Protein AF-A0A7C1FN90-F1 (afdb_monomer_lite)

Secondary structure (DSSP, 8-state):
-----HHHHHHHH-TT-HHHHHH-TTTTSTTSPPPSS-HHHHHHHHHHHHHHHHHHTT------

Radius of gyration: 17.25 Å; chains: 1; bounding box: 33×27×44 Å

Structure (mmCIF, N/CA/C/O backbone):
data_AF-A0A7C1FN90-F1
#
_entry.id   AF-A0A7C1FN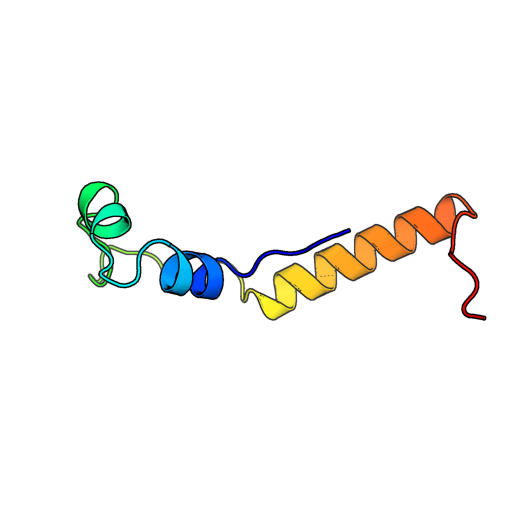90-F1
#
loop_
_atom_site.group_PDB
_atom_site.id
_atom_site.type_symbol
_atom_site.label_atom_id
_atom_site.label_alt_id
_atom_site.label_comp_id
_atom_site.label_asym_id
_atom_site.label_entity_id
_atom_site.label_seq_id
_atom_site.pdbx_PDB_ins_code
_atom_site.Cartn_x
_atom_site.Cartn_y
_atom_site.Cartn_z
_atom_site.occupancy
_atom_site.B_iso_or_equiv
_atom_site.auth_seq_id
_atom_site.auth_comp_id
_atom_site.auth_asym_id
_atom_site.auth_atom_id
_atom_site.pdbx_PDB_model_num
ATOM 1 N N . PHE A 1 1 ? 3.129 3.458 -16.294 1.00 83.00 1 PHE A N 1
ATOM 2 C CA . PHE A 1 1 ? 2.629 2.592 -15.205 1.00 83.00 1 PHE A CA 1
ATOM 3 C C . PHE A 1 1 ? 2.459 3.422 -13.935 1.00 83.00 1 PHE A C 1
ATOM 5 O O . PHE A 1 1 ? 3.295 4.284 -13.685 1.00 83.00 1 PHE A O 1
ATOM 12 N N . ARG A 1 2 ? 1.377 3.221 -13.172 1.00 90.19 2 ARG A N 1
ATOM 13 C CA . ARG A 1 2 ? 1.105 3.927 -11.908 1.00 90.19 2 ARG A CA 1
ATOM 14 C C . ARG A 1 2 ? 0.905 2.888 -10.808 1.00 90.19 2 ARG A C 1
ATOM 16 O O . ARG A 1 2 ? 0.106 1.978 -10.985 1.00 90.19 2 ARG A O 1
ATOM 23 N N . VAL A 1 3 ? 1.618 3.045 -9.696 1.00 90.88 3 VAL A N 1
ATOM 24 C CA . VAL A 1 3 ? 1.4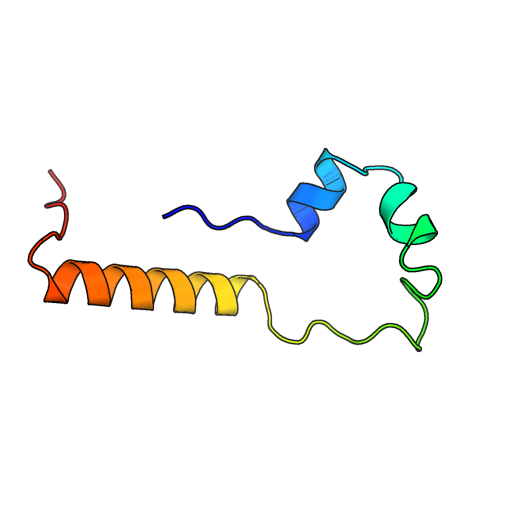80 2.198 -8.504 1.00 90.88 3 VAL A CA 1
ATOM 25 C C . VAL A 1 3 ? 0.748 2.988 -7.432 1.00 90.88 3 VAL A C 1
ATOM 27 O O . VAL A 1 3 ? 1.107 4.134 -7.160 1.00 90.88 3 VAL A O 1
ATOM 30 N N . PHE A 1 4 ? -0.271 2.380 -6.836 1.00 93.00 4 PHE A N 1
ATOM 31 C CA . PHE A 1 4 ? -1.042 2.972 -5.749 1.00 93.00 4 PHE A CA 1
ATOM 32 C C . PHE A 1 4 ? -0.579 2.409 -4.411 1.00 93.00 4 PHE A C 1
ATOM 34 O O . PHE A 1 4 ? -0.358 1.207 -4.302 1.00 93.00 4 PHE A O 1
ATOM 41 N N . ASN A 1 5 ? -0.469 3.274 -3.401 1.00 93.19 5 ASN A N 1
ATOM 42 C CA . ASN A 1 5 ? -0.184 2.868 -2.029 1.00 93.19 5 ASN A CA 1
ATOM 43 C C . ASN A 1 5 ? -1.509 2.613 -1.284 1.00 93.19 5 ASN A C 1
ATOM 45 O O . ASN A 1 5 ? -2.237 3.585 -1.056 1.00 93.19 5 ASN A O 1
ATOM 49 N N . PRO A 1 6 ? -1.821 1.361 -0.890 1.00 92.25 6 PRO A N 1
ATOM 50 C CA . PRO A 1 6 ? -3.087 1.016 -0.240 1.00 92.25 6 PRO A CA 1
ATOM 51 C C . PRO A 1 6 ? -3.369 1.838 1.022 1.00 92.25 6 PRO A C 1
ATOM 53 O O . PRO A 1 6 ? -4.490 2.305 1.204 1.00 92.25 6 PRO A O 1
ATOM 56 N N . LEU A 1 7 ? -2.346 2.101 1.841 1.00 91.81 7 LEU A N 1
ATOM 57 C CA . LEU A 1 7 ? -2.493 2.848 3.092 1.00 91.81 7 LEU A CA 1
ATOM 58 C C . LEU A 1 7 ? -2.828 4.321 2.837 1.00 91.81 7 LEU A C 1
ATOM 60 O O . LEU A 1 7 ? -3.708 4.881 3.484 1.00 91.81 7 LEU A O 1
ATOM 64 N N . LEU A 1 8 ? -2.182 4.944 1.846 1.00 94.56 8 LEU A N 1
ATOM 65 C CA . LEU A 1 8 ? -2.495 6.328 1.468 1.00 94.56 8 LEU A CA 1
ATOM 66 C C . LEU A 1 8 ? -3.871 6.445 0.808 1.00 94.56 8 LEU A C 1
ATOM 68 O O . LEU A 1 8 ? -4.547 7.457 0.980 1.00 94.56 8 LEU A O 1
ATOM 72 N N . GLN A 1 9 ? -4.294 5.433 0.043 1.00 95.44 9 GLN A N 1
ATOM 73 C CA . GLN A 1 9 ? -5.649 5.411 -0.511 1.00 95.44 9 GLN A CA 1
ATOM 74 C C . GLN A 1 9 ? -6.687 5.292 0.605 1.00 95.44 9 GLN A C 1
ATOM 76 O O . GLN A 1 9 ? -7.642 6.064 0.616 1.00 95.44 9 GLN A O 1
ATOM 81 N N . GLN A 1 10 ? -6.468 4.404 1.575 1.00 94.88 10 GLN A N 1
ATOM 82 C CA . GLN A 1 10 ? -7.351 4.280 2.730 1.00 94.88 10 GLN A CA 1
ATOM 83 C C . GLN A 1 10 ? -7.421 5.591 3.519 1.00 94.88 10 GLN A C 1
ATOM 85 O O . GLN A 1 10 ? -8.513 6.092 3.740 1.00 94.88 10 GLN A O 1
ATOM 90 N N . ALA A 1 11 ? -6.286 6.208 3.863 1.00 95.19 11 ALA A N 1
ATOM 91 C CA . ALA A 1 11 ? -6.276 7.473 4.603 1.00 95.19 11 ALA A CA 1
ATOM 92 C C . ALA A 1 11 ? -7.023 8.603 3.870 1.00 95.19 11 ALA A C 1
ATOM 94 O O . ALA A 1 11 ? -7.636 9.460 4.503 1.00 95.19 11 ALA A O 1
ATOM 95 N N . LYS A 1 12 ? -6.987 8.602 2.532 1.00 96.75 12 LYS A N 1
ATOM 96 C CA . LYS A 1 12 ? -7.665 9.606 1.707 1.00 96.75 12 LYS A CA 1
ATOM 97 C C . LYS A 1 12 ? -9.175 9.376 1.594 1.00 96.75 12 LYS A C 1
ATOM 99 O O . LYS A 1 12 ? -9.926 10.346 1.608 1.00 96.75 12 LYS A O 1
ATOM 104 N N . PHE A 1 13 ? -9.606 8.131 1.400 1.00 96.50 13 PHE A N 1
ATOM 105 C CA . PHE A 1 13 ? -10.997 7.808 1.051 1.00 96.50 13 PHE A CA 1
ATOM 106 C C . PHE A 1 13 ? -11.818 7.240 2.212 1.00 96.50 13 PHE A C 1
ATOM 108 O O . PHE A 1 13 ? -13.041 7.324 2.187 1.00 96.50 13 PHE A O 1
ATOM 115 N N . ASP A 1 14 ? -11.160 6.700 3.231 1.00 96.19 14 ASP A N 1
ATOM 116 C CA . ASP A 1 14 ? -11.767 6.188 4.457 1.00 96.19 14 ASP A CA 1
ATOM 117 C C . ASP A 1 14 ? -10.970 6.674 5.685 1.00 96.19 14 ASP A C 1
ATOM 119 O O . ASP A 1 14 ? -10.388 5.868 6.416 1.00 96.19 14 ASP A O 1
ATOM 123 N N . PRO A 1 15 ? -10.912 8.001 5.930 1.00 95.62 15 PRO A N 1
ATOM 124 C CA . PRO A 1 15 ? -10.112 8.576 7.016 1.00 95.62 15 PRO A CA 1
ATOM 125 C C . PRO A 1 15 ? -10.560 8.087 8.397 1.00 95.62 15 PRO A C 1
ATOM 127 O O . PRO A 1 15 ? -9.764 8.039 9.332 1.00 95.62 15 PRO A O 1
ATOM 130 N N . HIS A 1 16 ? -11.833 7.708 8.529 1.00 94.62 16 HIS A N 1
ATOM 131 C CA . HIS A 1 16 ? -12.371 7.158 9.765 1.00 94.62 16 HIS A CA 1
ATOM 132 C C . HIS A 1 16 ? -12.241 5.639 9.844 1.00 94.62 16 HIS A C 1
ATOM 134 O O . HIS A 1 16 ? -12.354 5.104 10.942 1.00 94.62 16 HIS A O 1
ATOM 140 N N . GLY A 1 17 ? -11.986 4.927 8.747 1.00 94.19 17 GLY A N 1
ATOM 141 C CA . GLY A 1 17 ? -11.945 3.465 8.720 1.00 94.19 17 GLY A CA 1
ATOM 142 C C . GLY A 1 17 ? -13.330 2.803 8.795 1.00 94.19 17 GLY A C 1
ATOM 143 O O . GLY A 1 17 ? -13.440 1.654 9.219 1.00 94.19 17 GLY A O 1
ATOM 144 N N . THR A 1 18 ? -14.405 3.525 8.475 1.00 95.88 18 THR A N 1
ATOM 145 C CA . THR A 1 18 ? -15.784 3.020 8.585 1.00 95.88 18 THR A CA 1
ATOM 146 C C . THR A 1 18 ? -16.060 1.947 7.542 1.00 95.88 18 THR A C 1
ATOM 148 O O . THR A 1 18 ? -16.720 0.951 7.841 1.00 95.88 18 THR A O 1
ATOM 151 N N . TYR A 1 19 ? -15.548 2.129 6.322 1.00 95.94 19 TYR A N 1
ATOM 152 C CA . TYR A 1 19 ? -15.706 1.139 5.265 1.00 95.94 19 TYR A CA 1
ATOM 153 C C . TYR A 1 19 ? -14.890 -0.111 5.590 1.00 95.94 19 TYR A C 1
ATOM 155 O O . TYR A 1 19 ? -15.436 -1.212 5.581 1.00 95.94 19 TYR A O 1
ATOM 163 N N . VAL A 1 20 ? -13.609 0.050 5.938 1.00 94.75 20 VAL A N 1
ATOM 164 C CA . VAL A 1 20 ? -12.737 -1.105 6.186 1.00 94.75 20 VAL A CA 1
ATOM 165 C C . VAL A 1 20 ? -13.219 -1.943 7.373 1.00 94.75 20 VAL A C 1
ATOM 167 O O . VAL A 1 20 ? -13.281 -3.160 7.252 1.00 94.75 20 VAL A O 1
ATOM 170 N N . ARG A 1 21 ? -13.684 -1.324 8.469 1.00 94.75 21 ARG A N 1
ATOM 171 C CA . ARG A 1 21 ? -14.206 -2.061 9.637 1.00 94.75 21 ARG A CA 1
ATOM 172 C C . ARG A 1 21 ? -15.543 -2.751 9.385 1.00 94.75 21 ARG A C 1
ATOM 174 O O . ARG A 1 21 ? -15.846 -3.738 10.043 1.00 94.75 21 ARG A O 1
ATOM 181 N N . ARG A 1 22 ? -16.353 -2.251 8.447 1.00 96.00 22 ARG A N 1
ATOM 182 C CA . ARG A 1 22 ? -17.603 -2.919 8.057 1.00 96.00 22 ARG A CA 1
ATOM 183 C C . ARG A 1 22 ? -17.337 -4.256 7.365 1.00 96.00 22 ARG A C 1
ATOM 185 O O . ARG A 1 22 ? -18.122 -5.181 7.535 1.00 96.00 22 ARG A O 1
ATOM 192 N N . TRP A 1 23 ? -16.280 -4.327 6.558 1.00 96.19 23 TRP A N 1
ATOM 193 C CA . TRP A 1 23 ? -15.978 -5.493 5.721 1.00 96.19 23 TRP A CA 1
ATOM 194 C C . TRP A 1 23 ? -14.892 -6.401 6.293 1.00 96.19 23 TRP A C 1
ATOM 196 O O . TRP A 1 23 ? -14.848 -7.572 5.939 1.00 96.19 23 TRP A O 1
ATOM 206 N N . ILE A 1 24 ? -14.038 -5.865 7.162 1.00 94.81 24 ILE A N 1
ATOM 207 C CA . ILE A 1 24 ? -12.955 -6.572 7.845 1.00 94.81 24 ILE A CA 1
ATOM 208 C C . ILE A 1 24 ? -13.087 -6.262 9.344 1.00 94.81 24 ILE A C 1
ATOM 210 O O . ILE A 1 24 ? -12.376 -5.397 9.868 1.00 94.81 24 ILE A O 1
ATOM 214 N N . PRO A 1 25 ? -14.060 -6.876 10.038 1.00 94.38 25 PRO A N 1
ATOM 215 C CA . PRO A 1 25 ? -14.291 -6.625 11.460 1.00 94.38 25 PRO A CA 1
ATOM 216 C C . PRO A 1 25 ? -13.099 -7.026 12.341 1.00 94.38 25 PRO A C 1
ATOM 218 O O . PRO A 1 25 ? -12.904 -6.439 13.401 1.00 94.38 25 PRO A O 1
ATOM 221 N N . GLU A 1 26 ? -12.279 -7.977 11.895 1.00 94.38 26 GLU A N 1
ATOM 222 C CA . GLU A 1 26 ? -11.063 -8.430 12.568 1.00 94.38 26 GLU A CA 1
ATOM 223 C C . GLU A 1 26 ? -9.871 -7.471 12.397 1.00 94.38 26 GLU A C 1
ATOM 225 O O . GLU A 1 26 ? -8.809 -7.698 12.973 1.00 94.38 26 GLU A O 1
ATOM 230 N N . LEU A 1 27 ? -9.996 -6.386 11.627 1.00 92.12 27 LEU A N 1
ATOM 231 C CA . LEU A 1 27 ? 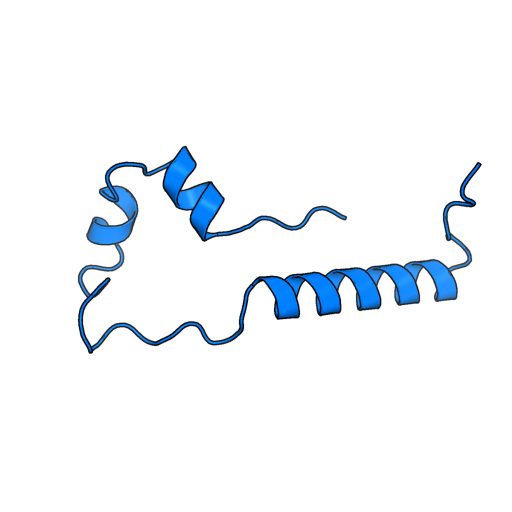-8.884 -5.467 11.387 1.00 92.12 27 LEU A CA 1
ATOM 232 C C . LEU A 1 27 ? -8.320 -4.902 12.706 1.00 92.12 27 LEU A C 1
ATOM 234 O O . LEU A 1 27 ? -9.020 -4.224 13.456 1.00 92.12 27 LEU A O 1
ATOM 238 N N . GLY A 1 28 ? -7.023 -5.118 12.944 1.00 88.00 28 GLY A N 1
ATOM 239 C CA . GLY A 1 28 ? -6.325 -4.665 14.157 1.00 88.00 28 GLY A CA 1
ATOM 240 C C . GLY A 1 28 ? -6.351 -5.663 15.319 1.00 88.00 28 GLY A C 1
ATOM 241 O O . GLY A 1 28 ? -5.834 -5.355 16.391 1.00 88.00 28 GLY A O 1
ATOM 242 N N . THR A 1 29 ? -6.921 -6.847 15.107 1.00 92.69 29 THR A N 1
ATOM 243 C CA . THR A 1 29 ? -6.864 -7.982 16.037 1.00 92.69 29 THR A CA 1
ATOM 244 C C . THR A 1 29 ? -5.728 -8.949 15.662 1.00 92.69 29 THR A C 1
ATOM 246 O O . THR A 1 29 ? -5.200 -8.857 14.549 1.00 92.69 29 THR A O 1
ATOM 249 N N . PRO A 1 30 ? -5.329 -9.876 16.553 1.00 93.50 30 PRO A N 1
ATOM 250 C CA . PRO A 1 30 ? -4.355 -10.925 16.234 1.00 93.50 30 PRO A CA 1
ATOM 251 C C . PRO A 1 30 ? -4.771 -11.843 15.077 1.00 93.50 30 PRO A C 1
ATOM 253 O O . PRO A 1 30 ? -3.912 -12.445 14.438 1.00 93.50 30 PRO A O 1
ATOM 256 N N . GLU A 1 31 ? -6.072 -11.954 14.804 1.00 94.25 31 GLU A N 1
ATOM 257 C CA . GLU A 1 31 ? -6.619 -12.738 13.698 1.00 94.25 31 GLU A CA 1
ATOM 258 C C . GLU A 1 31 ? -6.331 -12.092 12.336 1.00 94.25 31 GLU A C 1
ATOM 260 O O . GLU A 1 31 ? -6.319 -12.782 11.313 1.00 94.25 31 GLU A O 1
ATOM 265 N N . TYR A 1 32 ? -6.067 -10.781 12.305 1.00 93.88 32 TYR A N 1
ATOM 266 C CA . TYR A 1 32 ? -5.723 -10.089 11.072 1.00 93.88 32 TYR A CA 1
ATOM 267 C C . TYR A 1 32 ? -4.260 -10.354 10.690 1.00 93.88 32 TYR A C 1
ATOM 269 O O . TYR A 1 32 ? -3.347 -10.047 11.465 1.00 93.88 32 TYR A O 1
ATOM 277 N N . PRO A 1 33 ? -3.999 -10.896 9.488 1.00 94.06 33 PRO A N 1
ATOM 278 C CA . PRO A 1 33 ? -2.658 -11.292 9.100 1.00 94.06 33 PRO A CA 1
ATOM 279 C C . PRO A 1 33 ? -1.738 -10.083 8.932 1.00 94.06 33 PRO A C 1
ATOM 281 O O . PRO A 1 33 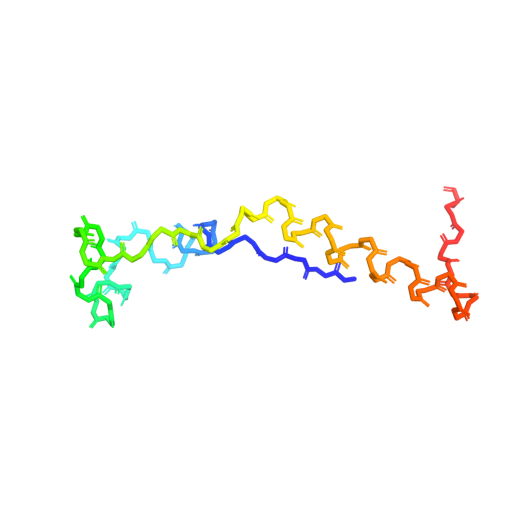? -2.150 -8.973 8.578 1.00 94.06 33 PRO A O 1
ATOM 284 N N . THR A 1 34 ? -0.444 -10.325 9.119 1.00 93.00 34 THR A N 1
ATOM 285 C CA . THR A 1 34 ? 0.577 -9.339 8.781 1.00 93.00 34 THR A CA 1
ATOM 286 C C . THR A 1 34 ? 0.636 -9.118 7.263 1.00 93.00 34 THR A C 1
ATOM 288 O O . THR A 1 34 ? 0.276 -10.006 6.480 1.00 93.00 34 THR A O 1
ATOM 291 N N . PRO A 1 35 ? 1.089 -7.936 6.805 1.00 92.06 35 PRO A N 1
ATOM 292 C CA . PRO A 1 35 ? 1.264 -7.683 5.381 1.00 92.06 35 PRO A CA 1
ATOM 293 C C . PRO A 1 35 ? 2.158 -8.744 4.727 1.00 92.06 35 PRO A C 1
ATOM 295 O O . PRO A 1 35 ? 3.297 -8.943 5.141 1.00 92.06 35 PRO A O 1
ATOM 298 N N . MET A 1 36 ? 1.653 -9.394 3.673 1.00 92.56 36 MET A N 1
ATOM 299 C CA . MET A 1 36 ? 2.375 -10.463 2.962 1.00 92.56 36 MET A CA 1
ATOM 300 C C . MET A 1 36 ? 3.693 -9.990 2.337 1.00 92.56 36 MET A C 1
ATOM 302 O O . MET A 1 36 ? 4.634 -10.763 2.181 1.00 92.56 36 MET A O 1
ATOM 306 N N . ILE A 1 37 ? 3.746 -8.726 1.922 1.00 93.94 37 ILE A N 1
ATOM 307 C CA . ILE A 1 37 ? 4.918 -8.106 1.315 1.00 93.94 37 ILE A CA 1
ATOM 308 C C . ILE A 1 37 ? 4.937 -6.625 1.672 1.00 93.94 37 ILE A C 1
ATOM 310 O O . ILE A 1 37 ? 3.887 -5.976 1.713 1.00 93.94 37 ILE A O 1
ATOM 314 N N . ASP A 1 38 ? 6.131 -6.079 1.891 1.00 93.12 38 ASP A N 1
ATOM 315 C CA . ASP A 1 38 ? 6.287 -4.637 2.018 1.00 93.12 38 ASP A CA 1
ATOM 316 C C . ASP A 1 38 ? 5.908 -3.936 0.703 1.00 93.12 38 ASP A C 1
ATOM 318 O O . ASP A 1 38 ? 6.280 -4.356 -0.401 1.00 93.12 38 ASP A O 1
ATOM 322 N N . HIS A 1 39 ? 5.154 -2.843 0.819 1.00 89.75 39 HIS A N 1
ATOM 323 C CA . HIS A 1 39 ? 4.644 -2.130 -0.346 1.00 89.75 39 HIS A CA 1
ATOM 324 C C . HIS A 1 39 ? 5.771 -1.542 -1.210 1.00 89.75 39 HIS A C 1
ATOM 326 O O . HIS A 1 39 ? 5.650 -1.520 -2.437 1.00 89.75 39 HIS A O 1
ATOM 332 N N . THR A 1 40 ? 6.871 -1.098 -0.599 1.00 92.06 40 THR A N 1
ATOM 333 C CA . THR A 1 40 ? 8.034 -0.549 -1.309 1.00 92.06 40 THR A CA 1
ATOM 334 C C . THR A 1 40 ? 8.692 -1.636 -2.143 1.00 92.06 40 THR A C 1
ATOM 336 O O . THR A 1 40 ? 8.861 -1.460 -3.350 1.00 92.06 40 THR A O 1
ATOM 339 N N . THR A 1 41 ? 8.934 -2.805 -1.545 1.00 93.69 41 THR A N 1
ATOM 340 C CA . THR A 1 41 ? 9.485 -3.964 -2.259 1.00 93.69 41 THR A CA 1
ATOM 341 C C . THR A 1 41 ? 8.587 -4.395 -3.421 1.00 93.69 41 THR A C 1
ATOM 343 O O . THR A 1 41 ? 9.065 -4.610 -4.537 1.00 93.69 41 THR A O 1
ATOM 346 N N . ALA A 1 42 ? 7.273 -4.498 -3.202 1.00 93.50 42 ALA A N 1
ATOM 347 C CA . ALA A 1 42 ? 6.329 -4.869 -4.257 1.00 93.50 42 ALA A CA 1
ATOM 348 C C . ALA A 1 42 ? 6.321 -3.850 -5.411 1.00 93.50 42 ALA A C 1
ATOM 350 O O . ALA A 1 42 ? 6.349 -4.225 -6.588 1.00 93.50 42 ALA A O 1
ATOM 351 N N . LYS A 1 43 ? 6.329 -2.554 -5.077 1.00 93.75 43 LYS A N 1
ATOM 352 C CA . LYS A 1 43 ? 6.380 -1.452 -6.043 1.00 93.75 43 LYS A CA 1
ATOM 353 C C . LYS A 1 43 ? 7.646 -1.513 -6.895 1.00 93.75 43 LYS A C 1
ATOM 355 O O . LYS A 1 43 ? 7.553 -1.403 -8.116 1.00 93.75 43 LYS A O 1
ATOM 360 N N . GLU A 1 44 ? 8.809 -1.675 -6.272 1.00 94.44 44 GLU A N 1
ATOM 361 C CA . GLU A 1 44 ? 10.098 -1.729 -6.966 1.00 94.44 44 GLU A CA 1
ATOM 362 C C . GLU A 1 44 ? 10.162 -2.907 -7.935 1.00 94.44 44 GLU A C 1
ATOM 364 O O . GLU A 1 44 ? 10.494 -2.713 -9.106 1.00 94.44 44 GLU A O 1
ATOM 369 N N . ARG A 1 45 ? 9.740 -4.101 -7.495 1.00 95.69 45 ARG A N 1
ATOM 370 C CA . ARG A 1 45 ? 9.668 -5.290 -8.359 1.00 95.69 45 ARG A CA 1
ATOM 371 C C . ARG A 1 45 ? 8.745 -5.066 -9.555 1.00 95.69 45 ARG A C 1
ATOM 373 O O . ARG A 1 45 ? 9.114 -5.400 -10.679 1.00 95.69 45 ARG A O 1
ATOM 380 N N . GLY A 1 46 ? 7.578 -4.459 -9.336 1.00 93.81 46 GLY A N 1
ATOM 381 C CA . GLY A 1 46 ? 6.633 -4.144 -10.409 1.00 93.81 46 GLY A CA 1
ATOM 382 C C . GLY A 1 46 ? 7.190 -3.143 -11.426 1.00 93.81 46 GLY A C 1
ATOM 383 O O . GLY A 1 46 ? 7.066 -3.349 -12.632 1.00 93.81 46 GLY A O 1
ATOM 384 N N . ILE A 1 47 ? 7.846 -2.077 -10.956 1.00 93.25 47 ILE A N 1
ATOM 385 C CA . ILE A 1 47 ? 8.472 -1.071 -11.829 1.00 93.25 47 ILE A CA 1
ATOM 386 C C . ILE A 1 47 ? 9.632 -1.682 -12.618 1.00 93.25 47 ILE A C 1
ATOM 388 O O . ILE A 1 47 ? 9.734 -1.436 -13.820 1.00 93.25 47 ILE A O 1
ATOM 392 N N . ALA A 1 48 ? 10.480 -2.481 -11.968 1.00 94.19 48 ALA A N 1
ATOM 393 C CA . ALA A 1 48 ? 11.606 -3.148 -12.612 1.00 94.19 48 ALA A CA 1
ATOM 394 C C . ALA A 1 48 ? 11.134 -4.097 -13.723 1.00 94.19 48 ALA A C 1
ATOM 396 O O . ALA A 1 48 ? 11.623 -4.010 -14.847 1.00 94.19 48 ALA A O 1
ATOM 397 N N . ALA A 1 49 ? 10.125 -4.931 -13.449 1.00 94.75 49 ALA A N 1
ATOM 398 C CA . ALA A 1 49 ? 9.545 -5.827 -14.446 1.00 94.75 49 ALA A CA 1
ATOM 399 C C . ALA A 1 49 ? 8.918 -5.059 -15.621 1.00 94.75 49 ALA A C 1
ATOM 401 O O . ALA A 1 49 ? 9.146 -5.399 -16.781 1.00 94.75 49 ALA A O 1
ATOM 402 N N . TYR A 1 50 ? 8.174 -3.983 -15.338 1.00 92.94 50 TYR A N 1
ATOM 403 C CA . TYR A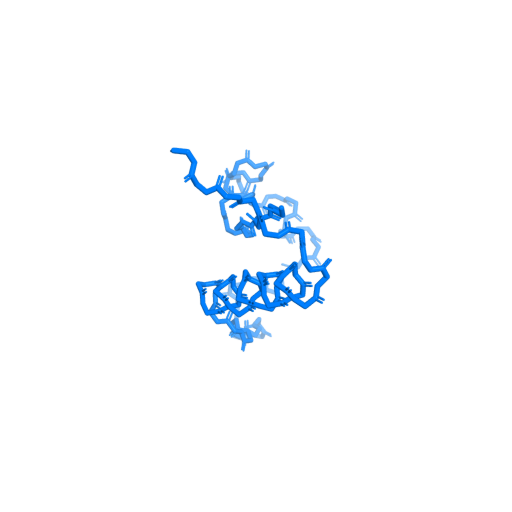 1 50 ? 7.587 -3.140 -16.380 1.00 92.94 50 TYR A CA 1
ATOM 404 C C . TYR A 1 50 ? 8.660 -2.484 -17.259 1.00 92.94 50 TYR A C 1
ATOM 406 O O . TYR A 1 50 ? 8.524 -2.443 -18.480 1.00 92.94 50 TYR A O 1
ATOM 414 N N . ARG A 1 51 ? 9.747 -1.998 -16.651 1.00 92.62 51 ARG A N 1
ATOM 415 C CA . ARG A 1 51 ? 10.878 -1.415 -17.376 1.00 92.62 51 ARG A CA 1
ATOM 416 C C . ARG A 1 51 ? 11.574 -2.446 -18.263 1.00 92.62 51 ARG A C 1
ATOM 418 O O . ARG A 1 51 ? 11.762 -2.166 -19.441 1.00 92.62 51 ARG A O 1
ATOM 425 N N . ALA A 1 52 ? 11.874 -3.630 -17.730 1.00 94.00 52 ALA A N 1
ATOM 426 C CA . ALA A 1 52 ? 12.476 -4.719 -18.496 1.00 94.00 52 ALA A CA 1
ATOM 427 C C . ALA A 1 52 ? 11.600 -5.121 -19.696 1.00 94.00 52 ALA A C 1
ATOM 429 O O . ALA A 1 52 ? 12.106 -5.336 -20.794 1.00 94.00 52 ALA A O 1
ATOM 430 N N . ALA A 1 53 ? 10.273 -5.147 -19.523 1.00 93.88 53 ALA A N 1
ATOM 431 C CA . ALA A 1 53 ? 9.346 -5.408 -20.620 1.00 93.88 53 ALA A CA 1
ATOM 432 C C . ALA A 1 53 ? 9.386 -4.308 -21.698 1.00 93.88 53 ALA A C 1
ATOM 434 O O . ALA A 1 53 ? 9.380 -4.614 -22.889 1.00 93.88 53 ALA A O 1
ATOM 435 N N . LEU A 1 54 ? 9.451 -3.027 -21.312 1.00 93.56 54 LEU A N 1
ATOM 436 C CA . LEU A 1 54 ? 9.596 -1.921 -22.270 1.00 93.56 54 LEU A CA 1
ATOM 437 C C . LEU A 1 54 ? 10.930 -1.970 -23.026 1.00 93.56 54 LEU A C 1
ATOM 439 O O . LEU A 1 54 ? 10.948 -1.701 -24.228 1.00 93.56 54 LEU A O 1
ATOM 443 N N . GLU A 1 55 ? 12.014 -2.321 -22.333 1.00 93.19 55 GLU A N 1
ATOM 444 C CA . GLU A 1 55 ? 13.349 -2.528 -22.907 1.00 93.19 55 GLU A CA 1
ATOM 445 C C . GLU A 1 55 ? 13.339 -3.660 -23.936 1.00 93.19 55 GLU A C 1
ATOM 447 O O . GLU A 1 55 ? 13.741 -3.444 -25.078 1.00 93.19 55 GLU A O 1
ATOM 452 N N . ALA A 1 56 ? 12.761 -4.813 -23.594 1.00 92.69 56 ALA A N 1
ATOM 453 C CA . ALA A 1 56 ? 12.612 -5.939 -24.515 1.00 92.69 56 ALA A CA 1
ATOM 454 C C . ALA A 1 56 ? 11.764 -5.601 -25.758 1.00 92.69 56 ALA A C 1
ATOM 456 O O . A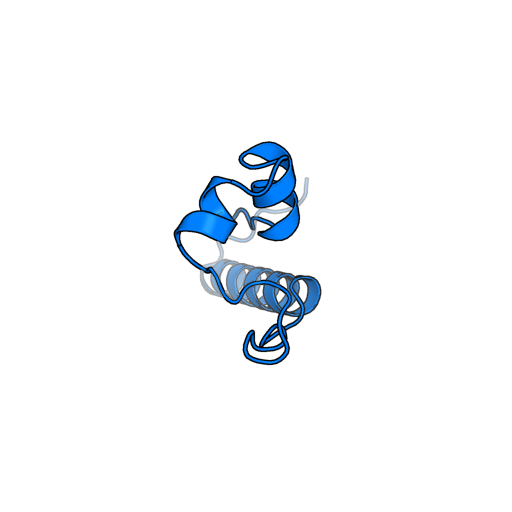LA A 1 56 ? 12.004 -6.135 -26.836 1.00 92.69 56 ALA A O 1
ATOM 457 N N . MET A 1 57 ? 10.786 -4.697 -25.630 1.00 92.50 57 MET A N 1
ATOM 458 C CA . MET A 1 57 ? 9.957 -4.233 -26.750 1.00 92.50 57 MET A CA 1
ATOM 459 C C . MET A 1 57 ? 10.593 -3.097 -27.570 1.00 92.50 57 MET A C 1
ATOM 461 O O . MET A 1 57 ? 9.959 -2.616 -28.510 1.00 92.50 57 MET A O 1
ATOM 465 N N . GLY A 1 58 ? 11.786 -2.610 -27.206 1.00 90.75 58 GLY A N 1
ATOM 466 C CA . GLY A 1 58 ? 12.425 -1.458 -27.856 1.00 90.75 58 GLY A CA 1
ATOM 467 C C . GLY A 1 58 ? 11.673 -0.132 -27.664 1.00 90.75 58 GLY A C 1
ATOM 468 O O . GLY A 1 58 ? 11.890 0.817 -28.410 1.00 90.75 58 GLY A O 1
ATOM 469 N N . LYS A 1 59 ? 10.770 -0.051 -26.677 1.00 83.19 59 LYS A N 1
ATOM 470 C CA . LYS A 1 59 ? 9.900 1.112 -26.406 1.00 83.19 59 LYS A CA 1
ATOM 471 C C . LYS A 1 59 ? 10.363 1.921 -25.195 1.00 83.19 59 LYS A C 1
ATOM 473 O O . LYS A 1 59 ? 9.548 2.550 -24.519 1.00 83.19 59 LYS A O 1
ATOM 478 N N . VAL A 1 60 ? 11.655 1.875 -24.876 1.00 76.00 60 VAL A N 1
ATOM 479 C CA . VAL A 1 60 ? 12.208 2.645 -23.758 1.00 76.00 60 VAL A CA 1
ATOM 480 C C . VAL A 1 60 ? 12.087 4.125 -24.097 1.00 76.00 60 VAL A C 1
ATOM 482 O O . VAL A 1 60 ? 12.652 4.553 -25.102 1.00 76.00 60 VAL A O 1
ATOM 485 N N . PRO A 1 61 ? 11.376 4.930 -23.294 1.00 67.44 61 PRO A N 1
ATOM 486 C CA . PRO A 1 61 ? 11.379 6.364 -23.504 1.00 67.44 61 PRO A CA 1
ATOM 487 C C . PRO A 1 61 ? 12.801 6.877 -23.251 1.00 67.44 61 PRO A C 1
ATOM 489 O O . PRO A 1 61 ? 13.316 6.782 -22.135 1.00 67.44 61 PRO A O 1
ATOM 492 N N . THR A 1 62 ? 13.451 7.386 -24.297 1.00 62.84 62 THR A N 1
ATOM 493 C CA . THR A 1 62 ? 14.722 8.104 -24.184 1.00 62.84 62 THR A CA 1
ATOM 494 C C . THR A 1 62 ? 14.503 9.310 -23.283 1.00 62.84 62 THR A C 1
ATOM 496 O O . THR A 1 62 ? 13.631 10.138 -23.551 1.00 62.84 62 THR A O 1
ATOM 499 N N . ARG A 1 63 ? 15.266 9.399 -22.192 1.00 57.16 63 ARG A N 1
ATOM 500 C CA . ARG A 1 63 ? 15.303 10.601 -21.357 1.00 57.16 63 ARG A CA 1
ATOM 501 C C . ARG A 1 63 ? 15.931 11.716 -22.203 1.00 57.16 63 ARG A C 1
ATOM 503 O O . ARG A 1 63 ? 17.107 11.604 -22.536 1.00 57.16 63 ARG A O 1
ATOM 510 N N . SER A 1 64 ? 15.132 12.707 -22.598 1.00 42.28 64 SER A N 1
ATOM 511 C CA . SER A 1 64 ? 15.609 14.009 -23.086 1.00 42.28 64 SER A CA 1
ATOM 512 C C . SER A 1 64 ? 16.244 14.797 -21.951 1.00 42.28 64 SER A C 1
ATOM 514 O O . SER A 1 64 ? 15.636 14.757 -20.852 1.00 42.28 64 SER A O 1
#

Foldseek 3Di:
DDDDDPVVVCCVPPVPCPVVCVVCVCPPPPPDDDPPDDSVVVVVVVVVVVQVVCVVVVNHPPDD

pLDDT: mean 90.82, std 9.52, range [42.28, 96.75]

Sequence (64 aa):
FRVFNPLLQQAKFDPHGTYVRRWIPELGTPEYPTPMIDHTTAKERGIAAYRAALEAMGKVPTRS